Protein AF-A0A1I8A4H7-F1 (afdb_monomer_lite)

Structure (mmCIF, N/CA/C/O backbone):
data_AF-A0A1I8A4H7-F1
#
_entry.id   AF-A0A1I8A4H7-F1
#
loop_
_atom_site.group_PDB
_atom_site.id
_atom_site.type_symbol
_atom_site.label_atom_id
_atom_site.label_alt_id
_atom_site.label_comp_id
_atom_site.label_asym_id
_atom_site.label_entity_id
_atom_site.label_seq_id
_atom_site.pdbx_PDB_ins_code
_atom_site.Cartn_x
_atom_site.Cartn_y
_atom_site.Cartn_z
_atom_site.occupancy
_atom_site.B_iso_or_equiv
_atom_site.auth_seq_id
_atom_site.auth_comp_id
_atom_site.auth_asym_id
_atom_site.auth_atom_id
_atom_site.pdbx_PDB_model_num
ATOM 1 N N . MET A 1 1 ? 16.096 11.544 -0.165 1.00 58.69 1 MET A N 1
ATOM 2 C CA . MET A 1 1 ? 15.016 12.555 -0.228 1.00 58.69 1 MET A CA 1
ATOM 3 C C . MET A 1 1 ? 13.752 12.091 0.501 1.00 58.69 1 MET A C 1
ATOM 5 O O . MET A 1 1 ? 13.316 12.760 1.419 1.00 58.69 1 MET A O 1
ATOM 9 N N . PHE A 1 2 ? 13.211 10.906 0.199 1.00 65.88 2 PHE A N 1
ATOM 10 C CA . PHE A 1 2 ? 11.953 10.426 0.796 1.00 65.88 2 PHE A CA 1
ATOM 11 C C . PHE A 1 2 ? 11.980 10.172 2.316 1.00 65.88 2 PHE A C 1
ATOM 13 O O . PHE A 1 2 ? 11.012 10.483 3.004 1.00 65.88 2 PHE A O 1
ATOM 20 N N . GLN A 1 3 ? 13.088 9.645 2.857 1.00 61.34 3 GLN A N 1
ATOM 21 C CA . GLN A 1 3 ? 13.258 9.509 4.314 1.00 61.34 3 GLN A CA 1
ATOM 22 C C . GLN A 1 3 ? 13.157 10.870 5.016 1.00 61.34 3 GLN A C 1
ATOM 24 O O . GLN A 1 3 ? 12.544 10.973 6.070 1.00 61.34 3 GLN A O 1
ATOM 29 N N . THR A 1 4 ? 13.690 11.921 4.391 1.00 63.81 4 THR A N 1
ATOM 30 C CA . THR A 1 4 ? 13.604 13.298 4.884 1.00 63.81 4 THR A CA 1
ATOM 31 C C . THR A 1 4 ? 12.156 13.794 4.872 1.00 63.81 4 THR A C 1
ATOM 33 O O . THR A 1 4 ? 11.683 14.274 5.893 1.00 63.81 4 THR A O 1
ATOM 36 N N . ASN A 1 5 ? 11.415 13.583 3.779 1.00 73.88 5 ASN A N 1
ATOM 37 C CA . ASN A 1 5 ? 10.016 14.018 3.664 1.00 73.88 5 ASN A CA 1
ATOM 38 C C . ASN A 1 5 ? 9.096 13.302 4.671 1.00 73.88 5 ASN A C 1
ATOM 40 O O . ASN A 1 5 ? 8.282 13.949 5.325 1.00 73.88 5 ASN A O 1
ATOM 44 N N . LEU A 1 6 ? 9.266 11.986 4.867 1.00 68.81 6 LEU A N 1
ATOM 45 C CA . LEU A 1 6 ? 8.540 11.247 5.910 1.00 68.81 6 LEU A CA 1
ATOM 46 C C . LEU A 1 6 ? 8.858 11.768 7.315 1.00 68.81 6 LEU A C 1
ATOM 48 O O . LEU A 1 6 ? 7.951 11.899 8.133 1.00 68.81 6 LEU A O 1
ATOM 52 N N . HIS A 1 7 ? 10.129 12.056 7.603 1.00 75.31 7 HIS A N 1
ATOM 53 C CA . HIS A 1 7 ? 10.546 12.559 8.915 1.00 75.31 7 HIS A CA 1
ATOM 54 C C . HIS A 1 7 ? 10.059 13.993 9.166 1.00 75.31 7 HIS A C 1
ATOM 56 O O . HIS A 1 7 ? 9.788 14.351 10.308 1.00 75.31 7 HIS A O 1
ATOM 62 N N . ASN A 1 8 ? 9.883 14.778 8.103 1.00 86.19 8 ASN A N 1
ATOM 63 C CA . ASN A 1 8 ? 9.340 16.133 8.156 1.00 86.19 8 ASN A CA 1
ATOM 64 C C . ASN A 1 8 ? 7.801 16.168 8.226 1.00 86.19 8 ASN A C 1
ATOM 66 O O . ASN A 1 8 ? 7.219 17.248 8.298 1.00 86.19 8 ASN A O 1
ATOM 70 N N . GLY A 1 9 ? 7.128 15.009 8.196 1.00 80.44 9 GLY A N 1
ATOM 71 C CA . GLY A 1 9 ? 5.665 14.927 8.193 1.00 80.44 9 GLY A CA 1
ATOM 72 C C . GLY A 1 9 ? 5.025 15.378 6.877 1.00 80.44 9 GLY A C 1
ATOM 73 O O . GLY A 1 9 ? 3.827 15.658 6.836 1.00 80.44 9 GLY A O 1
ATOM 74 N N . GLU A 1 10 ? 5.802 15.458 5.797 1.00 86.31 10 GLU A N 1
ATOM 75 C CA . GLU A 1 10 ? 5.290 15.828 4.485 1.00 86.31 10 GLU A CA 1
ATOM 76 C C . GLU A 1 10 ? 4.455 14.691 3.892 1.00 86.31 10 GLU A C 1
ATOM 78 O O . GLU A 1 10 ? 4.725 13.501 4.085 1.00 86.31 10 GLU A O 1
ATOM 83 N N . LYS A 1 11 ? 3.422 15.057 3.128 1.00 85.19 11 LYS A N 1
ATOM 84 C CA . LYS A 1 11 ? 2.609 14.079 2.408 1.00 85.19 11 LYS A CA 1
ATOM 85 C C . LYS A 1 11 ? 3.443 13.461 1.300 1.00 85.19 11 LYS A C 1
ATOM 87 O O . LYS A 1 11 ? 4.005 14.171 0.469 1.00 85.19 11 LYS A O 1
ATOM 92 N N . VAL A 1 12 ? 3.441 12.136 1.234 1.00 86.56 12 VAL A N 1
ATOM 93 C CA . VAL A 1 12 ? 4.174 11.432 0.192 1.00 86.56 12 VAL A CA 1
ATOM 94 C C . VAL A 1 12 ? 3.375 10.298 -0.432 1.00 86.56 12 VAL A C 1
ATOM 96 O O . VAL A 1 12 ? 2.538 9.671 0.213 1.00 86.56 12 VAL A O 1
ATOM 99 N N . SER A 1 13 ?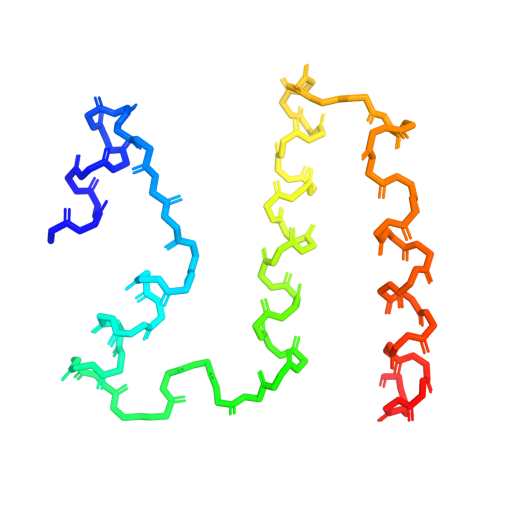 3.621 10.068 -1.721 1.00 91.62 13 SER A N 1
ATOM 100 C CA . SER A 1 13 ? 2.936 9.067 -2.537 1.00 91.62 13 SER A CA 1
ATOM 101 C C . SER A 1 13 ? 3.781 7.807 -2.675 1.00 91.62 13 SER A C 1
ATOM 103 O O . SER A 1 13 ? 4.946 7.876 -3.066 1.00 91.62 13 SER A O 1
ATOM 105 N N . LEU A 1 14 ? 3.184 6.638 -2.440 1.00 92.56 14 LEU A N 1
ATOM 106 C CA . LEU A 1 14 ? 3.872 5.358 -2.615 1.00 92.56 14 LEU A CA 1
ATOM 107 C C . LEU A 1 14 ? 4.354 5.141 -4.064 1.00 92.56 14 LEU A C 1
ATOM 109 O O . LEU A 1 14 ? 5.406 4.544 -4.282 1.00 92.56 14 LEU A O 1
ATOM 113 N N . ALA A 1 15 ? 3.645 5.682 -5.059 1.00 93.38 15 ALA A N 1
ATOM 114 C CA . ALA A 1 15 ? 4.091 5.632 -6.450 1.00 93.38 15 ALA A CA 1
ATOM 115 C C . ALA A 1 15 ? 5.412 6.392 -6.658 1.00 93.38 15 ALA A C 1
ATOM 117 O O . ALA A 1 15 ? 6.291 5.916 -7.377 1.00 93.38 15 ALA A O 1
ATOM 118 N N . ASP A 1 16 ? 5.575 7.541 -6.003 1.00 92.62 16 ASP A N 1
ATOM 119 C CA . ASP A 1 16 ? 6.790 8.346 -6.119 1.00 92.62 16 ASP A CA 1
ATOM 120 C C . ASP A 1 16 ? 7.950 7.736 -5.321 1.00 92.62 16 ASP A C 1
ATOM 122 O O . ASP A 1 16 ? 9.081 7.768 -5.806 1.00 92.62 16 ASP A O 1
ATOM 126 N N . VAL A 1 17 ? 7.674 7.058 -4.190 1.00 92.06 17 VAL A N 1
ATOM 127 C CA . VAL A 1 17 ? 8.674 6.199 -3.512 1.00 92.06 17 VAL A CA 1
ATOM 128 C C . VAL A 1 17 ? 9.254 5.204 -4.510 1.00 92.06 17 VAL A C 1
ATOM 130 O O . VAL A 1 17 ? 10.467 5.069 -4.639 1.00 92.06 17 VAL A O 1
ATOM 133 N N . VAL A 1 18 ? 8.382 4.465 -5.201 1.00 94.31 18 VAL A N 1
ATOM 134 C CA . VAL A 1 18 ? 8.800 3.344 -6.046 1.00 94.31 18 VAL A CA 1
ATOM 135 C C . VAL A 1 18 ? 9.531 3.826 -7.293 1.00 94.31 18 VAL A C 1
ATOM 137 O O . VAL A 1 18 ? 10.515 3.200 -7.689 1.00 94.31 18 VAL A O 1
ATOM 140 N N . LYS A 1 19 ? 9.115 4.953 -7.882 1.00 93.50 19 LYS A N 1
ATOM 141 C CA . LYS A 1 19 ? 9.872 5.602 -8.963 1.00 93.50 19 LYS A CA 1
ATOM 142 C C . LYS A 1 19 ? 11.299 5.922 -8.521 1.00 93.50 19 LYS A C 1
ATOM 144 O O . LYS A 1 19 ? 12.231 5.549 -9.225 1.00 93.50 19 LYS A O 1
ATOM 149 N N . GLU A 1 20 ? 11.469 6.523 -7.346 1.00 91.44 20 GLU A N 1
ATOM 150 C CA . GLU A 1 20 ? 12.793 6.860 -6.813 1.00 91.44 20 GLU A CA 1
ATOM 151 C C . GLU A 1 20 ? 13.632 5.608 -6.515 1.00 91.44 20 GLU A C 1
ATOM 153 O O . GLU A 1 20 ? 14.795 5.521 -6.908 1.00 91.44 20 GLU A O 1
ATOM 158 N N . LEU A 1 21 ? 13.034 4.578 -5.903 1.00 93.88 21 LEU A N 1
ATOM 159 C CA . LEU A 1 21 ? 13.718 3.300 -5.671 1.00 93.88 21 LEU A CA 1
ATOM 160 C C . LEU A 1 21 ? 14.254 2.697 -6.976 1.00 93.88 21 LEU A C 1
ATOM 162 O O . LEU A 1 21 ? 15.348 2.133 -6.993 1.00 93.88 21 LEU A O 1
ATOM 166 N N . ARG A 1 22 ? 13.511 2.841 -8.079 1.00 95.25 22 ARG A N 1
ATOM 167 C CA . ARG A 1 22 ? 13.918 2.352 -9.402 1.00 95.25 22 ARG A CA 1
ATOM 168 C C . ARG A 1 22 ? 15.047 3.166 -10.032 1.00 95.25 22 ARG A C 1
ATOM 170 O O . ARG A 1 22 ? 15.784 2.593 -10.832 1.00 95.25 22 ARG A O 1
ATOM 177 N N . VAL A 1 23 ? 15.227 4.434 -9.651 1.00 94.81 23 VAL A N 1
ATOM 178 C CA . VAL A 1 23 ? 16.412 5.226 -10.031 1.00 94.81 23 VAL A 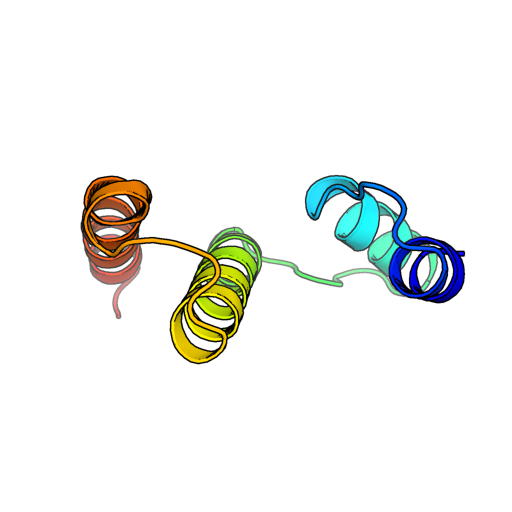CA 1
ATOM 179 C C . VAL A 1 23 ? 17.671 4.620 -9.411 1.00 94.81 23 VAL A C 1
ATOM 181 O O . VAL A 1 23 ? 18.697 4.521 -10.073 1.00 94.81 23 VAL A O 1
ATOM 184 N N . HIS A 1 24 ? 17.597 4.192 -8.147 1.00 93.19 24 HIS A N 1
ATOM 185 C CA . HIS A 1 24 ? 18.757 3.662 -7.419 1.00 93.19 24 HIS A CA 1
ATOM 186 C C . HIS A 1 24 ? 19.022 2.182 -7.717 1.00 93.19 24 HIS A C 1
ATOM 188 O O . HIS A 1 24 ? 20.172 1.745 -7.741 1.00 93.19 24 HIS A O 1
ATOM 194 N N . ARG A 1 25 ? 17.965 1.390 -7.933 1.00 95.06 25 ARG A N 1
ATOM 195 C CA . ARG A 1 25 ? 18.072 -0.034 -8.254 1.00 95.06 25 ARG A CA 1
ATOM 196 C C . ARG A 1 25 ? 16.952 -0.467 -9.188 1.00 95.06 25 ARG A C 1
ATOM 198 O O . ARG A 1 25 ? 15.779 -0.513 -8.803 1.00 95.06 25 ARG A O 1
ATOM 205 N N . HIS A 1 26 ? 17.341 -0.880 -10.391 1.00 94.31 26 HIS A N 1
ATOM 206 C CA . HIS A 1 26 ? 16.424 -1.476 -11.355 1.00 94.31 26 HIS A CA 1
ATOM 207 C C . HIS A 1 26 ? 15.695 -2.694 -10.763 1.00 94.31 26 HIS A C 1
ATOM 209 O O . HIS A 1 26 ? 16.263 -3.461 -9.985 1.00 94.31 26 HIS A O 1
ATOM 215 N N . GLY A 1 27 ? 14.424 -2.862 -11.132 1.00 94.00 27 GLY A N 1
ATOM 216 C CA . GLY A 1 27 ? 13.585 -3.961 -10.650 1.00 94.00 27 GLY A CA 1
ATOM 217 C C . GLY A 1 27 ? 13.056 -3.791 -9.222 1.00 94.00 27 GLY A C 1
ATOM 218 O O . GLY A 1 27 ? 12.414 -4.701 -8.709 1.00 94.00 27 GLY A O 1
ATOM 219 N N . SER A 1 28 ? 13.277 -2.648 -8.562 1.00 96.56 28 SER A N 1
ATOM 220 C CA . SER A 1 28 ? 12.652 -2.379 -7.261 1.00 96.56 28 SER A CA 1
ATOM 221 C C . SER A 1 28 ? 11.125 -2.343 -7.389 1.00 96.56 28 SER A C 1
ATOM 223 O O . SER A 1 28 ? 10.590 -1.568 -8.188 1.00 96.56 28 SER A O 1
ATOM 225 N N . VAL A 1 29 ? 10.445 -3.176 -6.588 1.00 96.00 29 VAL A N 1
ATOM 226 C CA . VAL A 1 29 ? 8.987 -3.404 -6.629 1.00 96.00 29 VAL A CA 1
ATOM 227 C C . VAL A 1 29 ? 8.549 -3.752 -8.054 1.00 96.00 29 VAL A C 1
ATOM 229 O O . VAL A 1 29 ? 8.009 -2.927 -8.791 1.00 96.00 29 VAL A O 1
ATOM 232 N N . GLN A 1 30 ? 8.897 -4.962 -8.475 1.00 95.31 30 GLN A N 1
ATOM 233 C CA . GLN A 1 30 ? 8.843 -5.401 -9.864 1.00 95.31 30 GLN A CA 1
ATOM 234 C C . GLN A 1 30 ? 7.432 -5.771 -10.322 1.00 95.31 30 GLN A C 1
ATOM 236 O O . GLN A 1 30 ? 7.109 -5.570 -11.489 1.00 95.31 30 GLN A O 1
ATOM 241 N N . THR A 1 31 ? 6.604 -6.315 -9.428 1.00 94.62 31 THR A N 1
ATOM 242 C CA . THR A 1 31 ? 5.268 -6.814 -9.777 1.00 94.62 31 THR A CA 1
ATOM 243 C C . THR A 1 31 ? 4.159 -5.961 -9.171 1.00 94.62 31 THR A C 1
ATOM 245 O O . THR A 1 31 ? 4.324 -5.365 -8.103 1.00 94.62 31 THR A O 1
ATOM 248 N N . ASP A 1 32 ? 2.991 -5.962 -9.815 1.00 92.06 32 ASP A N 1
ATOM 249 C CA . ASP A 1 32 ? 1.798 -5.281 -9.296 1.00 92.06 32 ASP A CA 1
ATOM 250 C C . ASP A 1 32 ? 1.393 -5.828 -7.921 1.00 92.06 32 ASP A C 1
ATOM 252 O O . ASP A 1 32 ? 1.011 -5.070 -7.033 1.00 92.06 32 ASP A O 1
ATOM 256 N N . VAL A 1 33 ? 1.569 -7.138 -7.708 1.00 94.19 33 VAL A N 1
ATOM 257 C CA . VAL A 1 33 ? 1.330 -7.801 -6.416 1.00 94.19 33 VAL A CA 1
ATOM 258 C C . VAL A 1 33 ? 2.211 -7.201 -5.320 1.00 94.19 33 VAL A C 1
ATOM 260 O O . VAL A 1 33 ? 1.712 -6.891 -4.242 1.00 94.19 33 VAL A O 1
ATOM 263 N N . GLN A 1 34 ? 3.502 -6.971 -5.589 1.00 94.81 34 GLN A N 1
ATOM 264 C CA . GLN A 1 34 ? 4.401 -6.336 -4.620 1.00 94.81 34 GLN A CA 1
ATOM 265 C C . GLN A 1 34 ? 3.974 -4.897 -4.315 1.00 94.81 34 GLN A C 1
ATOM 267 O O . GLN A 1 34 ? 3.962 -4.495 -3.152 1.00 94.81 34 GLN A O 1
ATOM 272 N N . PHE A 1 35 ? 3.593 -4.126 -5.336 1.00 95.56 35 PHE A N 1
ATOM 273 C CA . PHE A 1 35 ? 3.162 -2.738 -5.157 1.00 95.56 35 PHE A CA 1
ATOM 274 C C . PHE A 1 35 ? 1.871 -2.626 -4.331 1.00 95.56 35 PHE A C 1
ATOM 276 O O . PHE A 1 35 ? 1.756 -1.788 -3.431 1.00 95.56 35 PHE A O 1
ATOM 283 N N . ILE A 1 36 ? 0.902 -3.501 -4.596 1.00 94.62 36 ILE A N 1
ATOM 284 C CA . ILE A 1 36 ? -0.369 -3.548 -3.870 1.00 94.62 36 ILE A CA 1
ATOM 285 C C . ILE A 1 36 ? -0.159 -4.080 -2.440 1.00 94.62 36 ILE A C 1
ATOM 287 O O . ILE A 1 36 ? -0.727 -3.533 -1.492 1.00 94.62 36 ILE A O 1
ATOM 291 N N . TYR A 1 37 ? 0.740 -5.050 -2.238 1.00 95.31 37 TYR A N 1
ATOM 292 C CA . TYR A 1 37 ? 1.113 -5.524 -0.900 1.00 95.31 37 TYR A CA 1
ATOM 293 C C . TYR A 1 37 ? 1.679 -4.407 -0.010 1.00 95.31 37 TYR A C 1
ATOM 295 O O . TYR A 1 37 ? 1.351 -4.331 1.174 1.00 95.31 37 TYR A O 1
ATOM 303 N N . MET A 1 38 ? 2.464 -3.477 -0.566 1.00 96.12 38 MET A N 1
ATOM 304 C CA . MET A 1 38 ? 2.954 -2.326 0.202 1.00 96.12 38 MET A CA 1
ATOM 305 C C . MET A 1 38 ? 1.807 -1.475 0.775 1.00 96.12 38 MET A C 1
ATOM 307 O O . MET A 1 38 ? 1.890 -1.048 1.925 1.00 96.12 38 MET A O 1
ATOM 311 N N . HIS A 1 39 ? 0.712 -1.281 0.029 1.00 94.44 39 HIS A N 1
ATOM 312 C CA . HIS A 1 39 ? -0.478 -0.584 0.536 1.00 94.44 39 HIS A CA 1
ATOM 313 C C . HIS A 1 39 ? -1.136 -1.359 1.685 1.00 94.44 39 HIS A C 1
ATOM 315 O O . HIS A 1 39 ? -1.464 -0.772 2.716 1.00 94.44 39 HIS A O 1
ATOM 321 N N . ARG A 1 40 ? -1.254 -2.690 1.557 1.00 95.00 40 ARG A N 1
ATOM 322 C CA . ARG A 1 40 ? -1.797 -3.561 2.613 1.00 95.00 40 ARG A CA 1
ATOM 323 C C . ARG A 1 40 ? -1.005 -3.457 3.919 1.00 95.00 40 ARG A C 1
ATOM 325 O O . ARG A 1 40 ? -1.612 -3.428 4.994 1.00 95.00 40 ARG A O 1
ATOM 332 N N . VAL A 1 41 ? 0.326 -3.380 3.829 1.00 95.38 41 VAL A N 1
ATOM 333 C CA . VAL A 1 41 ? 1.219 -3.183 4.983 1.00 95.38 41 VAL A CA 1
ATOM 334 C C . VAL A 1 41 ? 1.022 -1.799 5.602 1.00 95.38 41 VAL A C 1
ATOM 336 O O . VAL A 1 41 ? 0.904 -1.698 6.821 1.00 95.38 41 VAL A O 1
ATOM 339 N N . ILE A 1 42 ? 0.934 -0.740 4.790 1.00 93.12 42 ILE A N 1
ATOM 340 C CA . ILE A 1 42 ? 0.691 0.627 5.283 1.00 93.12 42 ILE A CA 1
ATOM 341 C C . ILE A 1 42 ? -0.637 0.704 6.045 1.00 93.12 42 ILE A C 1
ATOM 343 O O . ILE A 1 42 ? -0.665 1.260 7.142 1.00 93.12 42 ILE A O 1
ATOM 347 N N . PHE A 1 43 ? -1.709 0.101 5.523 1.00 93.56 43 PHE A N 1
ATOM 348 C CA . PHE A 1 43 ? -2.984 0.038 6.240 1.00 93.56 43 PHE A CA 1
ATOM 349 C C . PHE A 1 43 ? -2.878 -0.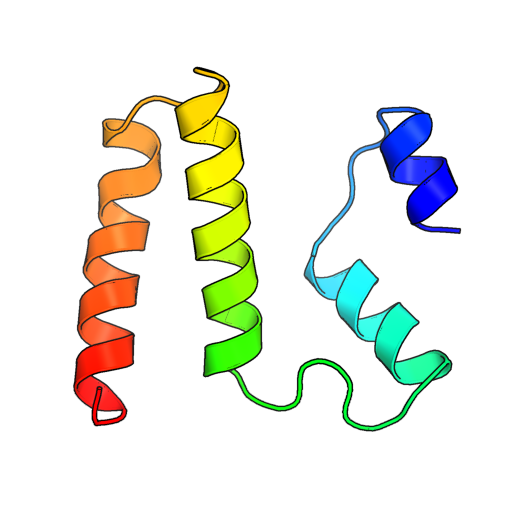748 7.547 1.00 93.56 43 PHE A C 1
ATOM 351 O O . PHE A 1 43 ? -3.370 -0.274 8.563 1.00 93.56 43 PHE A O 1
ATOM 358 N N . GLY A 1 44 ? -2.166 -1.880 7.569 1.00 92.19 44 GLY A N 1
ATOM 359 C CA . GLY A 1 44 ? -1.919 -2.616 8.815 1.00 92.19 44 GLY A CA 1
ATOM 360 C C . GLY A 1 44 ? -1.151 -1.793 9.859 1.00 92.19 44 GLY A C 1
ATOM 361 O O . GLY A 1 44 ? -1.468 -1.831 11.044 1.00 92.19 44 GLY A O 1
ATOM 362 N N . LEU A 1 45 ? -0.168 -0.994 9.431 1.00 92.69 45 LEU A N 1
ATOM 363 C CA . LEU A 1 45 ? 0.554 -0.079 10.320 1.00 92.69 45 LEU A CA 1
ATOM 364 C C . LEU A 1 45 ? -0.336 1.064 10.829 1.00 92.69 45 LEU A C 1
ATOM 366 O O . LEU A 1 45 ? -0.217 1.451 11.992 1.00 92.69 45 LEU A O 1
ATOM 370 N N . ALA A 1 46 ? -1.199 1.614 9.974 1.00 92.31 46 ALA A N 1
ATOM 371 C CA . ALA A 1 46 ? -2.129 2.677 10.341 1.00 92.31 46 ALA A CA 1
ATOM 372 C C . ALA A 1 46 ? -3.201 2.183 11.326 1.00 92.31 46 ALA A C 1
ATOM 374 O O . ALA A 1 46 ? -3.484 2.871 12.308 1.00 92.31 46 ALA A O 1
ATOM 375 N N . ASP A 1 47 ? -3.728 0.979 11.104 1.00 92.69 47 ASP A N 1
ATOM 376 C CA . ASP A 1 47 ? -4.703 0.318 11.974 1.00 92.69 47 ASP A CA 1
ATOM 377 C C . ASP A 1 47 ? -4.103 0.000 13.354 1.00 92.69 47 ASP A C 1
ATOM 379 O O . ASP A 1 47 ? -4.643 0.412 14.380 1.00 92.69 47 ASP A O 1
ATOM 383 N N . ASN A 1 48 ? -2.891 -0.572 13.397 1.00 92.88 48 ASN A N 1
ATOM 384 C CA . ASN A 1 48 ? -2.158 -0.810 14.649 1.00 92.88 48 ASN A CA 1
ATOM 385 C C . ASN A 1 48 ? -1.916 0.478 15.458 1.00 92.88 48 ASN A C 1
ATOM 387 O O . ASN A 1 48 ? -1.857 0.447 16.689 1.00 92.88 48 ASN A O 1
ATOM 391 N N . LYS A 1 49 ? -1.775 1.620 14.775 1.00 94.31 49 LYS A N 1
ATOM 392 C CA . LYS A 1 49 ? -1.640 2.948 15.392 1.00 94.31 49 LYS A CA 1
ATOM 393 C C . LYS A 1 49 ? -2.982 3.633 15.679 1.00 94.31 49 LYS A C 1
ATOM 395 O O . LYS A 1 49 ? -2.976 4.753 16.184 1.00 94.31 49 LYS A O 1
ATOM 400 N N . LYS A 1 50 ? -4.113 2.984 15.377 1.00 93.94 50 LYS A N 1
ATOM 401 C CA . LYS A 1 50 ? -5.482 3.514 15.508 1.00 93.94 50 LYS A CA 1
ATOM 402 C C . LYS A 1 50 ? -5.706 4.826 14.745 1.00 93.94 50 LYS A C 1
ATOM 404 O O . LYS A 1 50 ? -6.448 5.693 15.200 1.00 93.94 50 LYS A O 1
ATOM 409 N N . LEU A 1 51 ? -5.035 4.986 13.602 1.00 92.62 51 LEU A N 1
ATOM 410 C CA . LEU A 1 51 ? -5.129 6.183 12.754 1.00 92.62 51 LEU A CA 1
ATOM 411 C C . LEU A 1 51 ? -6.266 6.106 11.731 1.00 92.62 51 LEU A C 1
ATOM 413 O O . LEU A 1 51 ? -6.628 7.126 11.153 1.00 92.62 51 LEU A O 1
ATOM 417 N N . ILE A 1 52 ? -6.795 4.908 11.498 1.00 92.81 52 ILE A N 1
ATOM 418 C CA . ILE A 1 52 ? -7.883 4.622 10.563 1.00 92.81 52 ILE A CA 1
ATOM 419 C C . ILE A 1 52 ? -8.915 3.728 11.248 1.00 92.81 52 ILE A C 1
ATOM 421 O O . ILE A 1 52 ? -8.609 3.056 12.236 1.00 92.81 52 ILE A O 1
ATOM 425 N N . LYS A 1 53 ? -10.136 3.716 10.721 1.00 91.88 53 LYS A N 1
ATOM 426 C CA . LYS A 1 53 ? -11.190 2.773 11.102 1.00 91.88 53 LYS A CA 1
ATOM 427 C C . LYS A 1 53 ? -11.269 1.653 10.074 1.00 91.88 53 LYS A C 1
ATOM 429 O O . LYS A 1 53 ? -11.127 1.888 8.878 1.00 91.88 53 LYS A O 1
ATOM 434 N N . GLU A 1 54 ? -11.612 0.454 10.530 1.00 84.56 54 GLU A N 1
ATOM 435 C CA . GLU A 1 54 ? -11.778 -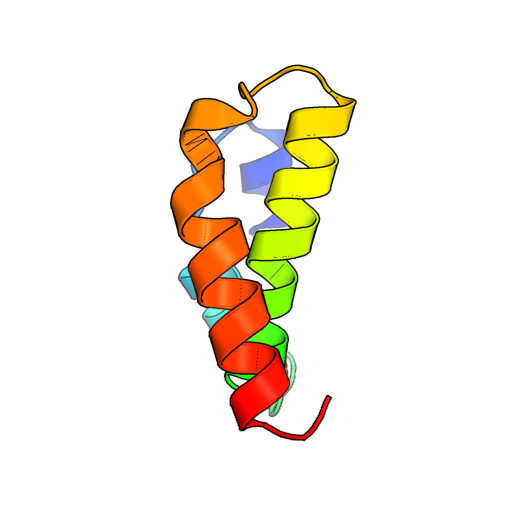0.724 9.669 1.00 84.56 54 GLU A CA 1
ATOM 436 C C . GLU A 1 54 ? -12.709 -0.457 8.472 1.00 84.56 54 GLU A C 1
ATOM 438 O O . GLU A 1 54 ? -12.379 -0.784 7.334 1.00 84.56 54 GLU A O 1
ATOM 443 N N . GLY A 1 55 ? -13.829 0.237 8.701 1.00 89.88 55 GLY A N 1
ATOM 444 C CA . GLY A 1 55 ? -14.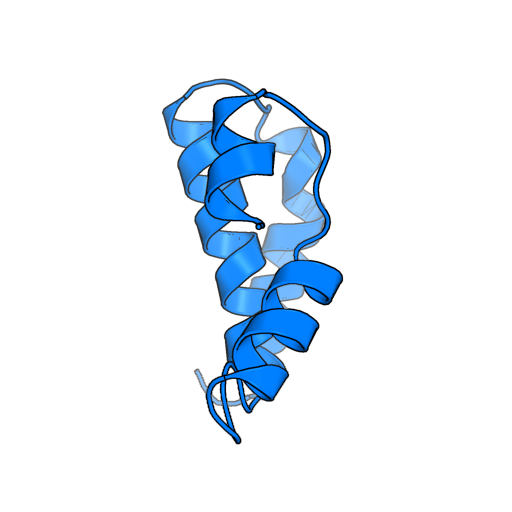786 0.581 7.644 1.00 89.88 55 GLY A CA 1
ATOM 445 C C . GLY A 1 55 ? -14.232 1.489 6.537 1.00 89.88 55 GLY A C 1
ATOM 446 O O . GLY A 1 55 ? -14.771 1.478 5.436 1.00 89.88 55 GLY A O 1
ATOM 447 N N . GLU A 1 56 ? -13.158 2.246 6.789 1.00 90.12 56 GLU A N 1
ATOM 448 C CA . GLU A 1 56 ? -12.534 3.131 5.788 1.00 90.12 56 GLU A CA 1
ATOM 449 C C . GLU A 1 56 ? -11.677 2.357 4.779 1.00 90.12 56 GLU A C 1
ATOM 451 O O . GLU A 1 56 ? -11.452 2.835 3.669 1.00 90.12 56 GLU A O 1
ATOM 456 N N . VAL A 1 57 ? -11.205 1.162 5.153 1.00 93.44 57 VAL A N 1
ATOM 457 C CA . VAL A 1 57 ? -10.308 0.332 4.329 1.00 93.44 57 VAL A CA 1
ATOM 458 C C . VAL A 1 57 ? -10.908 -1.020 3.945 1.00 93.44 57 VAL A C 1
ATOM 460 O O . VAL A 1 57 ? -10.311 -1.746 3.154 1.00 93.44 57 VAL A O 1
ATOM 463 N N . ALA A 1 58 ? -12.093 -1.359 4.459 1.00 93.00 58 ALA A N 1
ATOM 464 C CA . ALA A 1 58 ? -12.739 -2.651 4.244 1.00 93.00 58 ALA A CA 1
ATOM 465 C C . ALA A 1 58 ? -12.908 -3.008 2.756 1.00 93.00 58 ALA A C 1
ATOM 467 O O . ALA A 1 58 ? -12.596 -4.131 2.365 1.00 93.00 58 ALA A O 1
ATOM 468 N N . SER A 1 59 ? -13.340 -2.062 1.912 1.00 94.75 59 SER A N 1
ATOM 469 C CA . SER A 1 59 ? -13.491 -2.301 0.466 1.00 94.75 59 SER A CA 1
ATOM 470 C C . SER A 1 59 ? -12.159 -2.651 -0.194 1.00 94.75 59 SER A C 1
ATOM 472 O O . SER A 1 59 ? -12.077 -3.634 -0.928 1.00 94.75 59 SER A O 1
ATOM 474 N N . PHE A 1 60 ? -11.099 -1.911 0.142 1.00 93.94 60 PHE A N 1
ATOM 475 C CA . PHE A 1 60 ? -9.754 -2.197 -0.345 1.00 93.94 60 PHE A CA 1
ATOM 476 C C . PHE A 1 60 ? -9.293 -3.596 0.072 1.00 93.94 60 PHE A C 1
ATOM 478 O O . PHE A 1 60 ? -8.729 -4.311 -0.747 1.00 93.94 60 PHE A O 1
ATOM 485 N N . LEU A 1 61 ? -9.523 -4.003 1.325 1.00 93.88 61 LEU A N 1
ATOM 486 C CA . LEU A 1 61 ? -9.113 -5.325 1.813 1.00 93.88 61 LEU A CA 1
ATOM 487 C C . LEU A 1 61 ? -9.836 -6.460 1.076 1.00 93.88 61 LEU A C 1
ATOM 489 O O . LEU A 1 61 ? -9.197 -7.429 0.675 1.00 93.88 61 LEU A O 1
ATOM 493 N N . VAL A 1 62 ? -11.138 -6.308 0.827 1.00 95.62 62 VAL A N 1
ATOM 494 C CA . VAL A 1 62 ? -11.925 -7.287 0.061 1.00 95.62 62 VAL A CA 1
ATOM 495 C C . VAL A 1 62 ? -11.421 -7.400 -1.381 1.00 95.62 62 VAL A C 1
ATOM 497 O O . VAL A 1 62 ? -11.216 -8.507 -1.883 1.00 95.62 62 VAL A O 1
ATOM 500 N N . GLU A 1 63 ? -11.190 -6.269 -2.051 1.00 95.44 63 GLU A N 1
ATOM 501 C CA . GLU A 1 63 ? -10.659 -6.243 -3.419 1.00 95.44 63 GLU A CA 1
ATOM 502 C C . GLU A 1 63 ? -9.232 -6.799 -3.492 1.00 95.44 63 GLU A C 1
ATOM 504 O O . GLU A 1 63 ? -8.900 -7.550 -4.412 1.00 95.44 63 GLU A O 1
ATOM 509 N N . TYR A 1 64 ? -8.404 -6.481 -2.495 1.00 94.50 64 TYR A N 1
ATOM 510 C CA . TYR A 1 64 ? -7.055 -7.010 -2.337 1.00 94.50 64 TYR A CA 1
ATOM 511 C C . TYR A 1 64 ? -7.070 -8.540 -2.245 1.00 94.50 64 TYR A C 1
ATOM 513 O O . TYR A 1 64 ? -6.376 -9.205 -3.015 1.00 94.50 64 TYR A O 1
ATOM 521 N N . ASP A 1 65 ? -7.887 -9.113 -1.358 1.00 93.81 65 ASP A N 1
ATOM 522 C CA . ASP A 1 65 ? -7.958 -10.564 -1.163 1.00 93.81 65 ASP A CA 1
A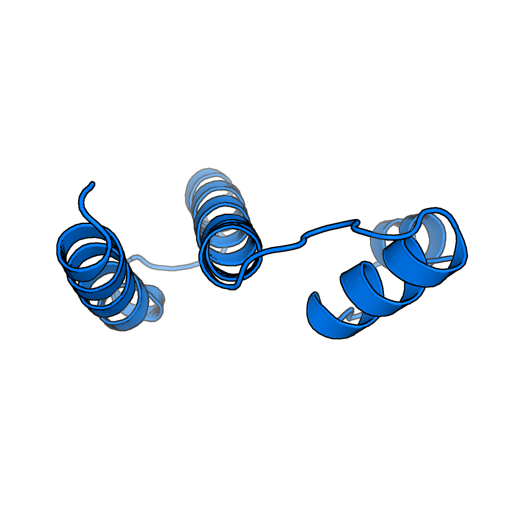TOM 523 C C . ASP A 1 65 ? -8.462 -11.277 -2.428 1.00 93.81 65 ASP A C 1
ATOM 525 O O . ASP A 1 65 ? -7.919 -12.313 -2.832 1.00 93.81 65 ASP A O 1
ATOM 529 N N . ALA A 1 66 ? -9.453 -10.694 -3.112 1.00 94.88 66 ALA A N 1
ATOM 530 C CA . ALA A 1 66 ? -9.938 -11.197 -4.395 1.00 94.88 66 ALA A CA 1
ATOM 531 C C . ALA A 1 66 ? -8.840 -11.168 -5.474 1.00 94.88 66 ALA A C 1
ATOM 533 O O . ALA A 1 66 ? -8.658 -12.145 -6.211 1.00 94.88 66 ALA A O 1
ATOM 534 N N . PHE A 1 67 ? -8.073 -10.076 -5.539 1.00 93.38 67 PHE A N 1
ATOM 535 C CA . PHE A 1 67 ? -6.953 -9.938 -6.460 1.00 93.38 67 PHE A CA 1
ATOM 536 C C . PHE A 1 67 ? -5.861 -10.978 -6.186 1.00 93.38 67 PHE A C 1
ATOM 538 O O . PHE A 1 67 ? -5.459 -11.677 -7.118 1.00 93.38 67 PHE A O 1
ATOM 545 N N . ILE A 1 68 ? -5.420 -11.150 -4.936 1.00 93.12 68 ILE A N 1
ATOM 546 C CA . ILE A 1 68 ? -4.393 -12.143 -4.578 1.00 93.12 68 ILE A CA 1
ATOM 547 C C . ILE A 1 68 ? -4.853 -13.562 -4.920 1.00 93.12 68 ILE A C 1
ATOM 549 O O . ILE A 1 68 ? -4.116 -14.315 -5.562 1.00 93.12 68 ILE A O 1
ATOM 553 N N . LYS A 1 69 ? -6.107 -13.904 -4.604 1.00 92.56 69 LYS A N 1
ATOM 554 C CA . LYS A 1 69 ? -6.687 -15.205 -4.958 1.00 92.56 69 LYS A CA 1
ATOM 555 C C . LYS A 1 69 ? -6.662 -15.456 -6.470 1.00 92.56 69 LYS A C 1
ATOM 557 O O . LYS A 1 69 ? -6.369 -16.569 -6.898 1.00 92.56 69 LYS A O 1
ATOM 562 N N . SER A 1 70 ? -6.902 -14.425 -7.286 1.00 92.69 70 SER A N 1
ATOM 563 C CA . SER A 1 70 ? -6.822 -14.528 -8.753 1.00 92.69 70 SER A CA 1
ATOM 564 C C . SER A 1 70 ? -5.403 -14.775 -9.284 1.00 92.69 70 SER A C 1
ATOM 566 O O . SER A 1 70 ? -5.242 -15.237 -10.413 1.00 92.69 70 SER A O 1
ATOM 568 N N . LYS A 1 71 ? -4.369 -14.471 -8.489 1.00 86.94 71 LYS A N 1
ATOM 569 C CA . LYS A 1 71 ? -2.954 -14.652 -8.844 1.00 86.94 71 LYS A CA 1
ATOM 570 C C . LYS A 1 71 ? -2.357 -15.971 -8.349 1.00 86.94 71 LYS A C 1
ATOM 572 O O . LYS A 1 71 ? -1.191 -16.225 -8.633 1.00 86.94 71 LYS A O 1
ATOM 577 N N . GLY A 1 72 ? -3.154 -16.820 -7.697 1.00 79.12 72 GLY A N 1
ATOM 578 C CA . GLY A 1 72 ? -2.745 -18.162 -7.275 1.00 79.12 72 GLY A CA 1
ATOM 579 C C . GLY A 1 72 ? -2.417 -18.314 -5.789 1.00 79.12 72 GLY A C 1
ATOM 580 O O . GLY A 1 72 ? -2.077 -19.426 -5.399 1.00 79.12 72 GLY A O 1
ATOM 581 N N . GLY A 1 73 ? -2.596 -17.260 -4.980 1.00 58.00 73 GLY A N 1
ATOM 582 C CA . GLY A 1 73 ? -2.316 -17.278 -3.537 1.00 58.00 73 GLY A CA 1
ATOM 583 C C . GLY A 1 73 ? -0.856 -17.008 -3.216 1.00 58.00 73 GLY A C 1
ATOM 584 O O . GLY A 1 73 ? -0.026 -17.909 -3.453 1.00 58.00 73 GLY A O 1
#

Secondary structure (DSSP, 8-state):
-HHHHHHTT----HHHHHHHHHHHSTTSS-SHHHHHHHHHHHHHHHHHTT-S-HHHHHHHHHHHHHHHHHTT-

Sequence (73 aa):
MFQTNLHNGEKVSLADVVKELRVHRHGSVQTDVQFIYMHRVIFGLADNKKLIKEGEVASFLVEYDAFIKSKGG

Organism: NCBI:txid37863

Radius of gyration: 14.09 Å; chains: 1; bounding box: 34×34×27 Å

InterPro domains:
  IPR000242 Tyrosine-specific protein phosphatase, PTPase domain [PF00102] (5-42)
  IPR029021 Protein-tyrosine phosphatase-like [G3DSA:3.90.190.10] (1-55)
  IPR029021 Protein-tyrosine phosphatase-like [SSF52799] (6-50)

pLDDT: mean 89.63, std 9.23, range [58.0, 96.56]

Foldseek 3Di:
DVVVCVVVVHDDDLVVVQVVVCVVPNCRQPDPLSSLVVVVVVVVVCVVVVVDDCVVCVVVVVVNVVVVVVVPD